Protein AF-A0AA42UC76-F1 (afdb_monomer_lite)

Foldseek 3Di:
DVVLVVLVVQLVCCLVVVPPVPHNVVSVVVSVVSCPVVVVDDPVCVVVVCVVCVVVVVVVVVVVVVVVVCVVVCVVVVVLVVLVVQCVPPVVSSVVSD

InterPro domains:
  IPR000802 Arsenical pump membrane protein, ArsB [PF02040] (3-98)

Structure (mmCIF, N/CA/C/O backbone):
data_AF-A0AA42UC76-F1
#
_entry.id   AF-A0AA42UC76-F1
#
loop_
_atom_site.group_PDB
_atom_site.id
_atom_site.type_symbol
_atom_site.label_atom_id
_atom_site.label_alt_id
_atom_site.label_comp_id
_atom_site.label_asym_id
_atom_site.label_entity_id
_atom_site.label_seq_id
_atom_site.pdbx_PDB_ins_code
_atom_site.Cartn_x
_atom_site.Cartn_y
_atom_site.Cartn_z
_atom_site.occupancy
_atom_site.B_iso_or_equiv
_atom_site.auth_seq_id
_atom_site.auth_comp_id
_atom_site.auth_asym_id
_atom_site.auth_atom_id
_atom_site.pdbx_PDB_model_num
ATOM 1 N N . MET A 1 1 ? 7.522 6.746 -24.846 1.00 81.12 1 MET A N 1
ATOM 2 C CA . MET A 1 1 ? 6.363 7.345 -24.139 1.00 81.12 1 MET A CA 1
ATOM 3 C C . MET A 1 1 ? 5.070 6.565 -24.370 1.00 81.12 1 MET A C 1
ATOM 5 O O . MET A 1 1 ? 4.492 6.125 -23.388 1.00 81.12 1 MET A O 1
ATOM 9 N N . PHE A 1 2 ? 4.645 6.307 -25.616 1.00 92.38 2 PHE A N 1
ATOM 10 C CA . PHE A 1 2 ? 3.422 5.525 -25.891 1.00 92.38 2 PHE A CA 1
ATOM 11 C C . PHE A 1 2 ? 3.413 4.124 -25.257 1.00 92.38 2 PHE A C 1
ATOM 13 O O . PHE A 1 2 ? 2.427 3.750 -24.633 1.00 92.38 2 PHE A O 1
ATOM 20 N N . LEU A 1 3 ? 4.528 3.386 -25.339 1.00 93.69 3 LEU A N 1
ATOM 21 C CA . LEU A 1 3 ? 4.649 2.058 -24.724 1.00 93.69 3 LEU A CA 1
ATOM 22 C C . LEU A 1 3 ? 4.490 2.101 -23.195 1.00 93.69 3 LEU A C 1
ATOM 24 O O . LEU A 1 3 ? 3.768 1.292 -22.627 1.00 93.69 3 LEU A O 1
ATOM 28 N N . ALA A 1 4 ? 5.106 3.091 -22.542 1.00 93.19 4 ALA A N 1
ATOM 29 C CA . ALA A 1 4 ? 4.977 3.300 -21.101 1.00 93.19 4 ALA A CA 1
ATOM 30 C C . ALA A 1 4 ? 3.524 3.589 -20.698 1.00 93.19 4 ALA A C 1
ATOM 32 O O . ALA A 1 4 ? 3.009 2.984 -19.762 1.00 93.19 4 ALA A O 1
ATOM 33 N N . GLY A 1 5 ? 2.843 4.459 -21.453 1.00 95.50 5 GLY A N 1
ATOM 34 C CA . GLY A 1 5 ? 1.423 4.748 -21.249 1.00 95.50 5 GLY A CA 1
ATOM 35 C C . GLY A 1 5 ? 0.535 3.516 -21.444 1.00 95.50 5 GLY A C 1
ATOM 36 O O . GLY A 1 5 ? -0.381 3.294 -20.658 1.00 95.50 5 GLY A O 1
ATOM 37 N N . ALA A 1 6 ? 0.835 2.677 -22.439 1.00 96.31 6 ALA A N 1
ATOM 38 C CA . ALA A 1 6 ? 0.105 1.436 -22.679 1.00 96.31 6 ALA A CA 1
ATOM 39 C C . ALA A 1 6 ? 0.279 0.430 -21.530 1.00 96.31 6 ALA A C 1
ATOM 41 O O . ALA A 1 6 ? -0.713 -0.109 -21.044 1.00 96.31 6 ALA A O 1
ATOM 42 N N . ILE A 1 7 ? 1.513 0.222 -21.051 1.00 95.88 7 ILE A N 1
ATOM 43 C CA . ILE A 1 7 ? 1.793 -0.660 -19.905 1.00 95.88 7 ILE A CA 1
ATOM 44 C C . ILE A 1 7 ? 1.109 -0.130 -18.642 1.00 95.88 7 ILE A C 1
ATOM 46 O O . ILE A 1 7 ? 0.513 -0.905 -17.895 1.00 95.88 7 ILE A O 1
ATOM 50 N N . PHE A 1 8 ? 1.140 1.185 -18.421 1.00 95.12 8 PHE A N 1
ATOM 51 C CA . PHE A 1 8 ? 0.465 1.817 -17.292 1.00 95.12 8 PHE A CA 1
ATOM 52 C C . PHE A 1 8 ? -1.050 1.583 -17.325 1.00 95.12 8 PHE A C 1
ATOM 54 O O . PHE A 1 8 ? -1.607 1.070 -16.356 1.00 95.12 8 PHE A O 1
ATOM 61 N N . LEU A 1 9 ? -1.712 1.890 -18.446 1.00 96.81 9 LEU A N 1
ATOM 62 C CA . LEU A 1 9 ? -3.155 1.683 -18.599 1.00 96.81 9 LEU A CA 1
ATOM 63 C C . LEU A 1 9 ? -3.533 0.211 -18.458 1.00 96.81 9 LEU A C 1
ATOM 65 O O . LEU A 1 9 ? -4.490 -0.109 -17.760 1.00 96.81 9 LEU A O 1
ATOM 69 N N . PHE A 1 10 ? -2.761 -0.688 -19.067 1.00 95.56 10 PHE A N 1
ATOM 70 C CA . PHE A 1 10 ? -2.965 -2.125 -18.934 1.00 95.56 10 PHE A CA 1
ATOM 71 C C . PHE A 1 10 ? -2.891 -2.577 -17.469 1.00 95.56 10 PHE A C 1
ATOM 73 O O . PHE A 1 10 ? -3.791 -3.259 -16.980 1.00 95.56 10 PHE A O 1
ATOM 80 N N . THR A 1 11 ? -1.855 -2.142 -16.749 1.00 95.12 11 THR A N 1
ATOM 81 C CA . THR A 1 11 ? -1.663 -2.478 -15.331 1.00 95.12 11 THR A CA 1
ATOM 82 C C . THR A 1 11 ? -2.802 -1.922 -14.477 1.00 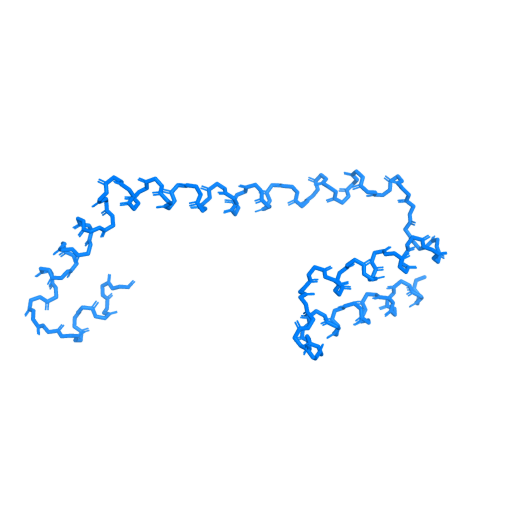95.12 11 THR A C 1
ATOM 84 O O . THR A 1 11 ? -3.353 -2.637 -13.643 1.00 95.12 11 THR A O 1
ATOM 87 N N . LEU A 1 12 ? -3.210 -0.673 -14.717 1.00 95.56 12 LEU A N 1
ATOM 88 C CA . LEU A 1 12 ? -4.296 -0.018 -13.991 1.00 95.56 12 LEU A CA 1
ATOM 89 C C . LEU A 1 12 ? -5.643 -0.712 -14.236 1.00 95.56 12 LEU A C 1
ATOM 91 O O . LEU A 1 12 ? -6.387 -0.951 -13.286 1.00 95.56 12 LEU A O 1
ATOM 95 N N . VAL A 1 13 ? -5.933 -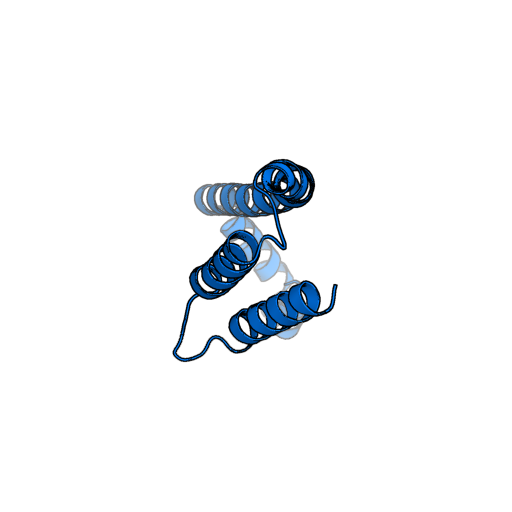1.111 -15.478 1.00 95.12 13 VAL A N 1
ATOM 96 C CA . VAL A 1 13 ? -7.137 -1.887 -15.810 1.00 95.12 13 VAL A CA 1
ATOM 97 C C . VAL A 1 13 ? -7.141 -3.222 -15.070 1.00 95.12 13 VAL A C 1
ATOM 99 O O . VAL A 1 13 ? -8.158 -3.573 -14.481 1.00 95.12 13 VAL A O 1
ATOM 102 N N . LEU A 1 14 ? -6.020 -3.948 -15.031 1.00 93.81 14 LEU A N 1
ATOM 103 C CA . LEU A 1 14 ? -5.937 -5.210 -14.287 1.00 93.81 14 LEU A CA 1
ATOM 104 C C . LEU A 1 14 ? -6.119 -5.023 -12.775 1.00 93.81 14 LEU A C 1
ATOM 106 O O . LEU A 1 14 ? -6.750 -5.860 -12.129 1.00 93.81 14 LEU A O 1
ATOM 110 N N . VAL A 1 15 ? -5.577 -3.943 -12.208 1.00 94.19 15 VAL A N 1
ATOM 111 C CA . VAL A 1 15 ? -5.690 -3.633 -10.775 1.00 94.19 15 VAL A CA 1
ATOM 112 C C . VAL A 1 15 ? -7.122 -3.263 -10.382 1.00 94.19 15 VAL A C 1
ATOM 114 O O . VAL A 1 15 ? -7.578 -3.687 -9.321 1.00 94.19 15 VAL A O 1
ATOM 117 N N . ILE A 1 16 ? -7.835 -2.504 -11.220 1.00 93.50 16 ILE A N 1
ATOM 118 C CA . ILE A 1 16 ? -9.222 -2.094 -10.948 1.00 93.50 16 ILE A CA 1
ATOM 119 C C . ILE A 1 16 ? -10.204 -3.226 -11.253 1.00 93.50 16 ILE A C 1
ATOM 121 O O . ILE A 1 16 ? -11.119 -3.472 -10.473 1.00 93.50 16 ILE A O 1
ATOM 125 N N . TRP A 1 17 ? -10.032 -3.920 -12.380 1.00 93.62 17 TRP A N 1
ATOM 126 C CA . TRP A 1 17 ? -10.978 -4.945 -12.819 1.00 93.62 17 TRP A CA 1
ATOM 127 C C . TRP A 1 17 ? -10.813 -6.274 -12.067 1.00 93.62 17 TRP A C 1
ATOM 129 O O . TRP A 1 17 ? -11.773 -7.033 -11.977 1.00 93.62 17 TRP A O 1
ATOM 139 N N . GLN A 1 18 ? -9.627 -6.563 -11.516 1.00 90.38 18 GLN A N 1
ATOM 140 C CA . GLN A 1 18 ? -9.322 -7.791 -10.758 1.00 90.38 18 GLN A CA 1
ATOM 141 C C . GLN A 1 18 ? -9.927 -9.062 -11.388 1.00 90.38 18 GLN A C 1
ATOM 143 O O . GLN A 1 18 ? -10.699 -9.791 -10.750 1.00 90.38 18 GLN A O 1
ATOM 148 N N . PRO A 1 19 ? -9.621 -9.346 -12.669 1.00 88.00 19 PRO A N 1
ATOM 149 C CA . PRO A 1 19 ? -10.259 -10.439 -13.385 1.00 88.00 19 PRO A CA 1
ATOM 150 C C . PRO A 1 19 ? -9.993 -11.770 -12.673 1.00 88.00 19 PRO A C 1
ATOM 152 O O . PRO A 1 19 ? -8.853 -12.096 -12.353 1.00 88.00 19 PRO A O 1
ATOM 155 N N . LYS A 1 20 ? -11.055 -12.552 -12.438 1.00 81.69 20 LYS A N 1
ATOM 156 C CA . LYS A 1 20 ? -11.001 -13.858 -11.749 1.00 81.69 20 LYS A CA 1
ATOM 157 C C . LYS A 1 20 ? -10.443 -13.800 -10.315 1.00 81.69 20 LYS A C 1
ATOM 159 O O . LYS A 1 20 ? -9.868 -14.779 -9.849 1.00 81.69 20 LYS A O 1
ATOM 164 N N . GLY A 1 21 ? -10.615 -12.672 -9.620 1.00 82.25 21 GLY A N 1
ATOM 165 C CA . GLY A 1 21 ? -10.139 -12.507 -8.243 1.00 82.25 21 GLY A CA 1
ATOM 166 C C . GLY A 1 21 ? -8.616 -12.418 -8.141 1.00 82.25 21 GLY A C 1
ATOM 167 O O . GLY A 1 21 ? -8.044 -12.749 -7.104 1.00 82.25 21 GLY A O 1
ATOM 168 N N . LEU A 1 22 ? -7.948 -12.011 -9.225 1.00 85.44 22 LEU A N 1
ATOM 169 C CA . LEU A 1 22 ? -6.510 -11.794 -9.216 1.00 85.44 22 LEU A CA 1
ATOM 170 C C . LEU A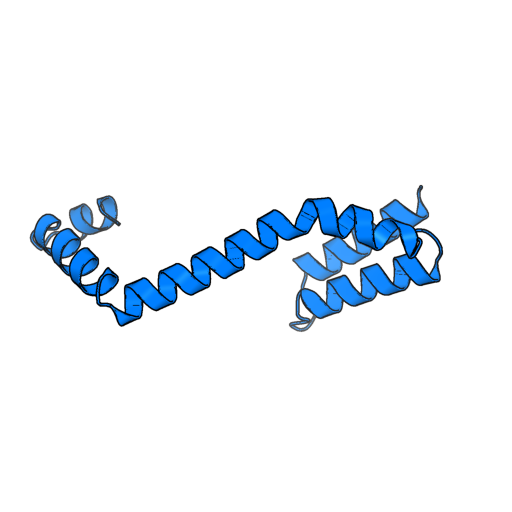 1 22 ? -6.172 -10.716 -8.181 1.00 85.44 22 LEU A C 1
ATOM 172 O O . LEU A 1 22 ? -6.729 -9.618 -8.217 1.00 85.44 22 LEU A O 1
ATOM 176 N N . SER A 1 23 ? -5.270 -11.032 -7.249 1.00 90.44 23 SER A N 1
ATOM 177 C CA . SER A 1 23 ? -4.884 -10.061 -6.230 1.00 90.44 23 SER A CA 1
ATOM 178 C C . SER A 1 23 ? -4.192 -8.859 -6.873 1.00 90.44 23 SER A C 1
ATOM 180 O O . SER A 1 23 ? -3.483 -8.982 -7.876 1.00 90.44 23 SER A O 1
ATOM 182 N N . ILE A 1 24 ? -4.365 -7.689 -6.255 1.00 91.69 24 ILE A N 1
ATOM 183 C CA . ILE A 1 24 ? -3.753 -6.428 -6.700 1.00 91.69 24 ILE A CA 1
ATOM 184 C C . ILE A 1 24 ? -2.236 -6.591 -6.888 1.00 91.69 24 ILE A C 1
ATOM 186 O O . ILE A 1 24 ? -1.672 -6.068 -7.848 1.00 91.69 24 ILE A O 1
ATOM 190 N N . GLY A 1 25 ? -1.597 -7.373 -6.008 1.00 90.88 25 GLY A N 1
ATOM 191 C CA . GLY A 1 25 ? -0.173 -7.685 -6.077 1.00 90.88 25 GLY A CA 1
ATOM 192 C C . GLY A 1 25 ? 0.225 -8.360 -7.388 1.00 90.88 25 GLY A C 1
ATOM 193 O O . GLY A 1 25 ? 1.116 -7.862 -8.064 1.00 90.88 25 GLY A O 1
ATOM 194 N N . TRP A 1 26 ? -0.468 -9.427 -7.802 1.00 92.88 26 TRP A N 1
ATOM 195 C CA . TRP A 1 26 ? -0.151 -10.141 -9.047 1.00 92.88 26 TRP A CA 1
ATOM 196 C C . TRP A 1 26 ? -0.303 -9.254 -10.285 1.00 92.88 26 TRP A C 1
ATOM 198 O O . TRP A 1 26 ? 0.586 -9.237 -11.138 1.00 92.88 26 TRP A O 1
ATOM 208 N N . SER A 1 27 ? -1.386 -8.475 -10.360 1.00 92.75 27 SER A N 1
ATOM 209 C CA . SER A 1 27 ? -1.601 -7.507 -11.443 1.00 92.75 27 SER A CA 1
ATOM 210 C C . SER A 1 27 ? -0.468 -6.476 -11.518 1.00 92.75 27 SER A C 1
ATOM 212 O O . SER A 1 27 ? 0.071 -6.222 -12.597 1.00 92.75 27 SER A O 1
ATOM 214 N N . ALA A 1 28 ? -0.060 -5.918 -10.372 1.00 93.00 28 ALA A N 1
ATOM 215 C CA . ALA A 1 28 ? 1.032 -4.950 -10.294 1.00 93.00 28 ALA A CA 1
ATOM 216 C C . ALA A 1 28 ? 2.395 -5.572 -10.650 1.00 93.00 28 ALA A C 1
ATOM 218 O O . ALA A 1 28 ? 3.181 -4.952 -11.368 1.00 93.00 28 ALA A O 1
ATOM 219 N N . THR A 1 29 ? 2.667 -6.806 -10.211 1.00 94.38 29 THR A N 1
ATOM 220 C CA . THR A 1 29 ? 3.904 -7.527 -10.543 1.00 94.38 29 THR A CA 1
ATOM 221 C C . THR A 1 29 ? 4.015 -7.781 -12.043 1.00 94.38 29 THR A C 1
ATOM 223 O O . THR A 1 29 ? 5.083 -7.559 -12.608 1.00 94.38 29 THR A O 1
ATOM 226 N N . ILE A 1 30 ? 2.927 -8.176 -12.713 1.00 94.44 30 ILE A N 1
ATOM 227 C CA . ILE A 1 30 ? 2.915 -8.350 -14.175 1.00 94.44 30 ILE A CA 1
ATOM 228 C C . ILE A 1 30 ? 3.268 -7.030 -14.871 1.00 94.44 30 ILE A C 1
ATOM 230 O O . ILE A 1 30 ? 4.135 -7.014 -15.743 1.00 94.44 30 ILE A O 1
ATOM 234 N N . GLY A 1 31 ? 2.655 -5.918 -14.457 1.00 94.56 31 GLY A N 1
ATOM 235 C CA . GLY A 1 31 ? 2.968 -4.588 -14.985 1.00 94.56 31 GLY A CA 1
ATOM 236 C C . GLY A 1 31 ? 4.437 -4.194 -14.802 1.00 94.56 31 GLY A C 1
ATOM 237 O O . GLY A 1 31 ? 5.083 -3.750 -15.752 1.00 94.56 31 GLY A O 1
ATOM 238 N N . ALA A 1 32 ? 4.988 -4.418 -13.607 1.00 93.88 32 ALA A N 1
ATOM 239 C CA . ALA A 1 32 ? 6.388 -4.132 -13.293 1.00 93.88 32 ALA A CA 1
ATOM 240 C C . ALA A 1 32 ? 7.359 -4.985 -14.126 1.00 93.88 32 ALA A C 1
ATOM 242 O O . ALA A 1 32 ? 8.325 -4.459 -14.681 1.00 93.88 32 ALA A O 1
ATOM 243 N N . VAL A 1 33 ? 7.082 -6.285 -14.270 1.00 95.44 33 VAL A N 1
ATOM 244 C CA . VAL A 1 33 ? 7.888 -7.196 -15.096 1.00 95.44 33 VAL A CA 1
ATOM 245 C C . VAL A 1 33 ? 7.839 -6.781 -16.564 1.00 95.44 33 VAL A C 1
ATOM 247 O O . VAL A 1 33 ? 8.884 -6.719 -17.206 1.00 95.44 33 VAL A O 1
ATOM 250 N N . LEU A 1 34 ? 6.662 -6.437 -17.094 1.00 95.81 34 LEU A N 1
ATOM 251 C CA . LEU A 1 34 ? 6.523 -5.945 -18.466 1.00 95.81 34 LEU A CA 1
ATOM 252 C C . LEU A 1 34 ? 7.289 -4.634 -18.682 1.00 95.81 34 LEU A C 1
ATOM 254 O O . LEU A 1 34 ? 7.936 -4.468 -19.716 1.00 95.81 34 LEU A O 1
ATOM 258 N N . ALA A 1 35 ? 7.257 -3.717 -17.715 1.00 94.88 35 ALA A N 1
ATOM 259 C CA . ALA A 1 35 ? 7.984 -2.452 -17.791 1.00 94.88 35 ALA A CA 1
ATOM 260 C C . ALA A 1 35 ? 9.512 -2.643 -17.777 1.00 94.88 35 ALA A C 1
ATOM 262 O O . ALA A 1 35 ? 10.213 -1.986 -18.547 1.00 94.88 35 ALA A O 1
ATOM 263 N N . LEU A 1 36 ? 10.020 -3.575 -16.962 1.00 94.00 36 LEU A N 1
ATOM 264 C CA . LEU A 1 36 ? 11.441 -3.937 -16.934 1.00 94.00 36 LEU A CA 1
ATOM 265 C C . LEU A 1 36 ? 11.869 -4.667 -18.215 1.00 94.00 36 LEU A C 1
ATOM 267 O O . LEU A 1 36 ? 12.875 -4.313 -18.822 1.00 94.00 36 LEU A O 1
ATOM 271 N N . ALA A 1 37 ? 11.090 -5.657 -18.661 1.00 95.06 37 ALA A N 1
ATOM 272 C CA . ALA A 1 37 ? 11.405 -6.461 -19.843 1.00 95.06 37 ALA A CA 1
ATOM 273 C C . ALA A 1 37 ? 11.380 -5.641 -21.143 1.00 95.06 37 ALA A C 1
ATOM 275 O O . ALA A 1 37 ? 12.155 -5.901 -22.058 1.00 95.06 37 ALA A O 1
ATOM 276 N N . SER A 1 38 ? 10.507 -4.635 -21.220 1.00 94.31 38 SER A N 1
ATOM 277 C CA . SER A 1 38 ? 10.443 -3.705 -22.354 1.00 94.31 38 SER A CA 1
ATOM 278 C C . SER A 1 38 ? 11.492 -2.587 -22.302 1.00 94.31 38 SER A C 1
ATOM 280 O O . SER A 1 38 ? 11.567 -1.789 -23.236 1.00 94.31 38 SER A O 1
ATOM 282 N N . GLY A 1 39 ? 12.286 -2.502 -21.227 1.00 92.31 39 GLY A N 1
ATOM 283 C CA . GLY A 1 39 ? 13.278 -1.444 -21.023 1.00 92.31 39 GLY A CA 1
ATOM 284 C C . GLY A 1 39 ? 12.673 -0.057 -20.797 1.00 92.31 39 GLY A C 1
ATOM 285 O O . GLY A 1 39 ? 13.385 0.936 -20.895 1.00 92.31 39 GLY A O 1
ATOM 286 N N . VAL A 1 40 ? 11.366 0.027 -20.517 1.00 93.06 40 VAL A N 1
ATOM 287 C CA . VAL A 1 40 ? 10.678 1.285 -20.182 1.00 93.06 40 VAL A CA 1
ATOM 288 C C . VAL A 1 40 ? 11.105 1.793 -18.806 1.00 93.06 40 VAL A C 1
ATOM 290 O O . VAL A 1 40 ? 11.121 3.001 -18.582 1.00 93.06 40 VAL A O 1
ATOM 293 N N . ILE A 1 41 ? 11.429 0.868 -17.903 1.00 92.31 41 ILE A N 1
ATOM 294 C CA . ILE A 1 41 ? 11.966 1.137 -16.571 1.00 92.31 41 ILE A CA 1
ATOM 295 C C . ILE A 1 41 ? 13.292 0.388 -16.444 1.00 92.31 41 ILE A C 1
ATOM 297 O O . ILE A 1 41 ? 13.410 -0.767 -16.863 1.00 92.31 41 ILE A O 1
ATOM 301 N N . HIS A 1 42 ? 14.285 1.031 -15.843 1.00 93.88 42 HIS A N 1
ATOM 302 C CA . HIS A 1 42 ? 15.574 0.443 -15.511 1.00 93.88 42 HIS A CA 1
ATOM 303 C C . HIS A 1 42 ? 15.666 0.130 -14.015 1.00 93.88 42 HIS A C 1
ATOM 305 O O . HIS A 1 42 ? 14.975 0.713 -13.183 1.00 93.88 42 HIS A O 1
ATOM 311 N N . LEU A 1 43 ? 16.581 -0.766 -13.640 1.00 92.19 43 LEU A N 1
ATOM 312 C CA . LEU A 1 43 ? 16.814 -1.104 -12.229 1.00 92.19 43 LEU A CA 1
ATOM 313 C C . LEU A 1 43 ? 17.192 0.126 -11.383 1.00 92.19 43 LEU A C 1
ATOM 315 O O . LEU A 1 43 ? 16.850 0.187 -10.206 1.00 92.19 43 LEU A O 1
ATOM 319 N N . ASN A 1 44 ? 17.829 1.127 -11.997 1.00 93.50 44 ASN A N 1
ATOM 320 C CA . ASN A 1 44 ? 18.182 2.390 -11.345 1.00 93.50 44 ASN A CA 1
ATOM 321 C C . ASN A 1 44 ? 16.968 3.268 -10.998 1.00 93.50 44 ASN A C 1
ATOM 323 O O . ASN A 1 44 ? 17.089 4.146 -10.146 1.00 93.50 44 ASN A O 1
ATOM 327 N N . ASP A 1 45 ? 15.805 3.026 -11.605 1.00 91.12 45 ASP A N 1
ATOM 328 C CA . ASP A 1 45 ? 14.573 3.751 -11.286 1.00 91.12 45 ASP A CA 1
ATOM 329 C C . ASP A 1 45 ? 13.899 3.193 -10.021 1.00 91.12 45 ASP A C 1
ATOM 331 O O . ASP A 1 45 ? 13.150 3.901 -9.348 1.00 91.12 45 ASP A O 1
ATOM 335 N N . ILE A 1 46 ? 14.188 1.938 -9.644 1.00 90.81 46 ILE A N 1
ATOM 336 C CA . ILE A 1 46 ? 13.570 1.273 -8.484 1.00 90.81 46 ILE A CA 1
ATOM 337 C C . ILE A 1 46 ? 13.854 2.033 -7.177 1.00 90.81 46 ILE A C 1
ATOM 339 O O . ILE A 1 46 ? 12.897 2.308 -6.449 1.00 90.81 46 ILE A O 1
ATOM 343 N N . PRO A 1 47 ? 15.102 2.446 -6.862 1.00 94.38 47 PRO A N 1
ATOM 344 C CA . PRO A 1 47 ? 15.368 3.266 -5.682 1.00 94.38 47 PRO A CA 1
ATOM 345 C C . PRO A 1 47 ? 14.627 4.607 -5.694 1.00 94.38 47 PRO A C 1
ATOM 347 O O . PRO A 1 47 ? 14.217 5.086 -4.639 1.00 94.38 47 PRO A O 1
ATOM 350 N N . VAL A 1 48 ? 14.428 5.222 -6.864 1.00 93.62 48 VAL A N 1
ATOM 351 C CA . VAL A 1 48 ? 13.696 6.494 -6.982 1.00 93.62 48 VAL A CA 1
ATOM 352 C C . VAL A 1 48 ? 12.227 6.292 -6.613 1.00 93.62 48 VAL A C 1
ATOM 354 O O . VAL A 1 48 ? 11.694 7.029 -5.784 1.00 93.62 48 VAL A O 1
ATOM 357 N N . VAL A 1 49 ? 11.593 5.249 -7.158 1.00 91.06 49 VAL A N 1
ATOM 358 C CA . VAL A 1 49 ? 10.207 4.883 -6.826 1.00 91.06 49 VAL A CA 1
ATOM 359 C C . VAL A 1 49 ? 10.080 4.491 -5.351 1.00 91.06 49 VAL A C 1
ATOM 361 O O . VAL A 1 49 ? 9.141 4.909 -4.677 1.00 91.06 49 VAL A O 1
ATOM 364 N N . TRP A 1 50 ? 11.044 3.745 -4.809 1.00 93.00 50 TRP A N 1
ATOM 365 C CA . TRP A 1 50 ? 11.052 3.390 -3.391 1.00 93.00 50 TRP A CA 1
ATOM 366 C C . TRP A 1 50 ? 11.053 4.635 -2.500 1.00 93.00 50 TRP A C 1
ATOM 368 O O . TRP A 1 50 ? 10.206 4.742 -1.617 1.00 93.00 50 TRP A O 1
ATOM 378 N N . ASN A 1 51 ? 11.923 5.611 -2.783 1.00 94.38 51 ASN A N 1
ATOM 379 C CA . ASN A 1 51 ? 12.053 6.847 -2.005 1.00 94.38 51 ASN A CA 1
ATOM 380 C C . ASN A 1 51 ? 10.774 7.697 -1.952 1.00 94.38 51 ASN A C 1
ATOM 382 O O . ASN A 1 51 ? 10.572 8.412 -0.970 1.00 94.38 51 ASN A O 1
ATOM 386 N N . ILE A 1 52 ? 9.898 7.605 -2.956 1.00 92.75 52 ILE A N 1
ATOM 387 C CA . ILE A 1 52 ? 8.636 8.360 -2.971 1.00 92.75 52 ILE A CA 1
ATOM 388 C C . ILE A 1 52 ? 7.450 7.576 -2.383 1.00 92.75 52 ILE A C 1
ATOM 390 O O . ILE A 1 52 ? 6.496 8.200 -1.924 1.00 92.75 52 ILE A O 1
ATOM 394 N N . VAL A 1 53 ? 7.492 6.235 -2.349 1.00 93.12 53 VAL A N 1
ATOM 395 C CA . VAL A 1 53 ? 6.359 5.394 -1.893 1.00 93.12 53 VAL A CA 1
ATOM 396 C C . VAL A 1 53 ? 6.531 4.845 -0.468 1.00 93.12 53 VAL A C 1
ATOM 398 O O . VAL A 1 53 ? 5.534 4.576 0.213 1.00 93.12 53 VAL A O 1
ATOM 401 N N . TRP A 1 54 ? 7.766 4.685 0.024 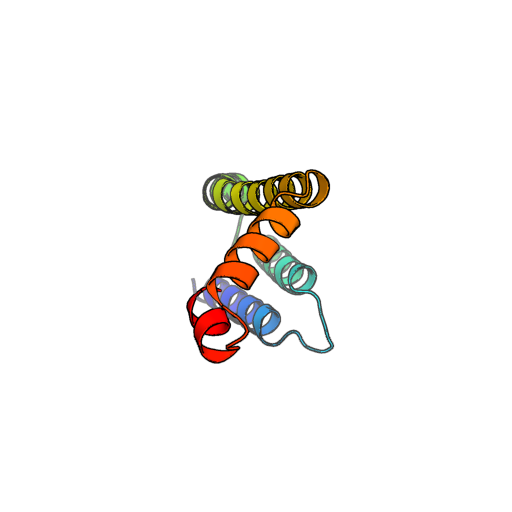1.00 95.19 54 TRP A N 1
ATOM 402 C CA . TRP A 1 54 ? 8.024 3.995 1.298 1.00 95.19 54 TRP A CA 1
ATOM 403 C C . TRP A 1 54 ? 7.342 4.658 2.502 1.00 95.19 54 TRP A C 1
ATOM 405 O O . TRP A 1 54 ? 6.805 3.947 3.348 1.00 95.19 54 TRP A O 1
ATOM 415 N N . ASN A 1 55 ? 7.276 5.995 2.542 1.00 95.31 55 ASN A N 1
ATOM 416 C CA . ASN A 1 55 ? 6.603 6.739 3.611 1.00 95.31 55 ASN A CA 1
ATOM 417 C C . ASN A 1 55 ? 5.133 6.323 3.752 1.00 95.31 55 ASN A C 1
ATOM 419 O O . ASN A 1 55 ? 4.704 5.939 4.834 1.00 95.31 55 ASN A O 1
ATOM 423 N N . ALA A 1 56 ? 4.375 6.327 2.649 1.00 94.62 56 ALA A N 1
ATOM 424 C CA . ALA A 1 56 ? 2.957 5.966 2.664 1.00 94.62 56 ALA A CA 1
ATOM 425 C C . ALA A 1 56 ? 2.741 4.508 3.099 1.00 94.62 56 ALA A C 1
ATOM 427 O O . ALA A 1 56 ? 1.841 4.210 3.885 1.00 94.62 56 ALA A O 1
ATOM 428 N N . THR A 1 57 ? 3.606 3.605 2.629 1.00 94.38 57 THR A N 1
ATOM 429 C CA . THR A 1 57 ? 3.548 2.181 2.990 1.00 94.38 57 THR A CA 1
ATOM 430 C C . THR A 1 57 ? 3.829 1.980 4.480 1.00 94.38 57 THR A C 1
ATOM 432 O O . THR A 1 57 ? 3.083 1.280 5.165 1.00 94.38 57 THR A O 1
ATOM 435 N N . ALA A 1 58 ? 4.866 2.635 5.007 1.00 96.19 58 ALA A N 1
ATOM 436 C CA . ALA A 1 58 ? 5.230 2.568 6.417 1.00 96.19 58 ALA A CA 1
ATOM 437 C C . ALA A 1 58 ? 4.146 3.173 7.315 1.00 96.19 58 ALA A C 1
ATOM 439 O O . ALA A 1 58 ? 3.824 2.589 8.344 1.00 96.19 58 ALA A O 1
ATOM 440 N N . THR A 1 59 ? 3.533 4.292 6.917 1.00 96.81 59 THR A N 1
ATOM 441 C CA . THR A 1 59 ? 2.397 4.873 7.642 1.00 96.81 59 THR A CA 1
ATOM 442 C C . THR A 1 59 ? 1.227 3.898 7.718 1.00 96.81 59 THR A C 1
ATOM 444 O O . THR A 1 59 ? 0.660 3.728 8.792 1.00 96.81 59 THR A O 1
ATOM 447 N N . PHE A 1 60 ? 0.885 3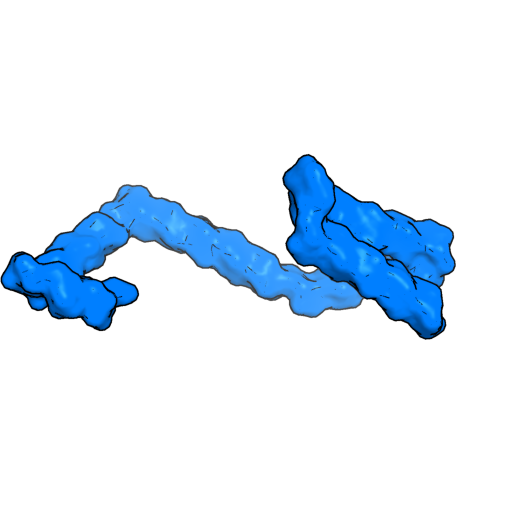.216 6.623 1.00 96.81 60 PHE A N 1
ATOM 448 C CA . PHE A 1 60 ? -0.195 2.228 6.632 1.00 96.81 60 PHE A CA 1
ATOM 449 C C . PHE A 1 60 ? 0.100 1.064 7.590 1.00 96.81 60 PHE A C 1
ATOM 451 O O . PHE A 1 60 ? -0.742 0.714 8.415 1.00 96.81 60 PHE A O 1
ATOM 458 N N . ILE A 1 61 ? 1.323 0.525 7.550 1.00 96.94 61 ILE A N 1
ATOM 459 C CA . ILE A 1 61 ? 1.773 -0.518 8.483 1.00 96.94 61 ILE A CA 1
ATOM 460 C C . ILE A 1 61 ? 1.732 -0.010 9.930 1.00 96.94 61 ILE A C 1
ATOM 462 O O . ILE A 1 61 ? 1.230 -0.705 10.809 1.00 96.94 61 ILE A O 1
ATOM 466 N N . ALA A 1 62 ? 2.215 1.206 10.187 1.00 97.81 62 ALA A N 1
ATOM 467 C CA . ALA A 1 62 ? 2.208 1.802 11.517 1.00 97.81 62 ALA A CA 1
ATOM 468 C C . ALA A 1 62 ? 0.782 1.978 12.055 1.00 97.81 62 ALA A C 1
ATOM 470 O O . ALA A 1 62 ? 0.531 1.652 13.210 1.00 97.81 62 ALA A O 1
ATOM 471 N N . VAL A 1 63 ? -0.164 2.427 11.223 1.00 97.38 63 VAL A N 1
ATOM 472 C CA . VAL A 1 63 ? -1.581 2.537 11.598 1.00 97.38 63 VAL A CA 1
ATOM 473 C C . VAL A 1 63 ? -2.168 1.169 11.944 1.00 97.38 63 VAL A C 1
ATOM 475 O O . VAL A 1 63 ? -2.875 1.065 12.944 1.00 97.38 63 VAL A O 1
ATOM 478 N N . ILE A 1 64 ? -1.848 0.115 11.184 1.00 97.25 64 ILE A N 1
ATOM 479 C CA . ILE A 1 64 ? -2.269 -1.257 11.514 1.00 97.25 64 ILE A CA 1
ATOM 480 C C . ILE A 1 64 ? -1.706 -1.673 12.875 1.00 97.25 64 ILE A C 1
ATOM 482 O O . ILE A 1 64 ? -2.464 -2.112 13.732 1.00 97.25 64 ILE A O 1
ATOM 486 N N . ILE A 1 65 ? -0.402 -1.493 13.097 1.00 98.06 65 ILE A N 1
ATOM 487 C CA . ILE A 1 65 ? 0.254 -1.871 14.357 1.00 98.06 65 ILE A CA 1
ATOM 488 C C . ILE A 1 65 ? -0.353 -1.108 15.537 1.00 98.06 65 ILE A C 1
ATOM 490 O O . ILE A 1 65 ? -0.703 -1.719 16.541 1.00 98.06 65 ILE A O 1
ATOM 494 N N . ILE A 1 66 ? -0.514 0.212 15.418 1.00 97.44 66 ILE A N 1
ATOM 495 C CA . ILE A 1 66 ? -1.129 1.036 16.464 1.00 97.44 66 ILE A CA 1
ATOM 496 C C . ILE A 1 66 ? -2.567 0.581 16.721 1.00 97.44 66 ILE A C 1
ATOM 498 O O . ILE A 1 66 ? -2.958 0.474 17.876 1.00 97.44 66 ILE A O 1
ATOM 502 N N . SER A 1 67 ? -3.338 0.270 15.677 1.00 96.38 67 SER A N 1
ATOM 503 C CA . SER A 1 67 ? -4.705 -0.235 15.842 1.00 96.38 67 SER A CA 1
ATOM 504 C C . SER A 1 67 ? -4.715 -1.559 16.604 1.00 96.38 67 SER A C 1
ATOM 506 O O . SER A 1 67 ? -5.462 -1.688 17.562 1.00 96.38 67 SER A O 1
ATOM 508 N N . LEU A 1 68 ? -3.848 -2.510 16.248 1.00 97.44 68 LEU A N 1
ATOM 509 C CA . LEU A 1 68 ? -3.747 -3.788 16.960 1.00 97.44 68 LEU A CA 1
ATOM 510 C C . LEU A 1 68 ? -3.359 -3.595 18.434 1.00 97.44 68 LEU A C 1
ATOM 512 O O . LEU A 1 68 ? -3.977 -4.188 19.309 1.00 97.44 68 LEU A O 1
ATOM 516 N N . LEU A 1 69 ? -2.399 -2.711 18.725 1.00 97.69 69 LEU A N 1
ATOM 517 C CA . LEU A 1 69 ? -2.012 -2.385 20.103 1.00 97.69 69 LEU A CA 1
ATOM 518 C C . LEU A 1 69 ? -3.157 -1.731 20.894 1.00 97.69 69 LEU A C 1
ATOM 520 O O . LEU A 1 69 ? -3.360 -2.034 22.071 1.00 97.69 69 LEU A O 1
ATOM 524 N N . LEU A 1 70 ? -3.910 -0.823 20.268 1.00 97.12 70 LEU A N 1
ATOM 525 C CA . LEU A 1 70 ? -5.067 -0.183 20.895 1.00 97.12 70 LEU A CA 1
ATOM 526 C C . LEU A 1 70 ? -6.201 -1.183 21.144 1.00 97.12 70 LEU A C 1
ATOM 528 O O . LEU A 1 70 ? -6.841 -1.116 22.192 1.00 97.12 70 LEU A O 1
ATOM 532 N N . ASP A 1 71 ? -6.416 -2.128 20.234 1.00 96.25 71 ASP A N 1
ATOM 533 C CA . ASP A 1 71 ? -7.404 -3.194 20.395 1.00 96.25 71 ASP A CA 1
ATOM 534 C C . ASP A 1 71 ? -7.032 -4.132 21.552 1.00 96.25 71 ASP A C 1
ATOM 536 O O . ASP A 1 71 ? -7.817 -4.310 22.482 1.00 96.25 71 ASP A O 1
ATOM 540 N N . GLU A 1 72 ? -5.789 -4.625 21.580 1.00 95.19 72 GLU A N 1
ATOM 541 C CA . GLU A 1 72 ? -5.291 -5.501 22.651 1.00 95.19 72 GLU A CA 1
ATOM 542 C C . GLU A 1 72 ? -5.261 -4.815 24.026 1.00 95.19 72 GLU A C 1
ATOM 544 O O . GLU A 1 72 ? -5.475 -5.463 25.050 1.00 95.19 72 GLU A O 1
ATOM 549 N N . SER A 1 73 ? -5.036 -3.498 24.074 1.00 95.88 73 SER A N 1
ATOM 550 C CA . SER A 1 73 ? -5.113 -2.724 25.323 1.00 95.88 73 SER A CA 1
ATOM 551 C C . SER A 1 73 ? -6.548 -2.453 25.803 1.00 95.88 73 SER A C 1
ATOM 553 O O . SER A 1 73 ? -6.731 -1.883 26.880 1.00 95.88 73 SER A O 1
ATOM 555 N N . GLY A 1 74 ? -7.567 -2.835 25.023 1.00 94.25 74 GLY A N 1
ATOM 556 C CA . GLY A 1 74 ? -8.979 -2.573 25.312 1.00 94.25 74 GLY A CA 1
ATOM 557 C C . GLY A 1 74 ? -9.395 -1.114 25.090 1.00 94.25 74 GLY A C 1
ATOM 558 O O . GLY A 1 74 ? -10.490 -0.712 25.490 1.00 94.25 74 GLY A O 1
ATOM 559 N N . PHE A 1 75 ? -8.550 -0.297 24.450 1.00 95.81 75 PHE A N 1
ATOM 560 C CA . PHE A 1 75 ? -8.848 1.113 24.194 1.00 95.81 75 PHE A CA 1
ATOM 561 C C . PHE A 1 75 ? -10.071 1.277 23.287 1.00 95.81 75 PHE A C 1
ATOM 563 O O . PHE A 1 75 ? -10.917 2.136 23.544 1.00 95.81 75 PHE A O 1
ATOM 570 N N . PHE A 1 76 ? -10.207 0.438 22.256 1.00 93.12 76 PHE A N 1
ATOM 571 C CA . PHE A 1 76 ? -11.376 0.486 21.377 1.00 93.12 76 PHE A CA 1
ATOM 572 C C . PHE A 1 76 ? -12.666 0.063 22.083 1.00 93.12 76 PHE A C 1
ATOM 574 O O . PHE A 1 76 ? -13.701 0.691 21.862 1.00 93.12 76 PHE A O 1
ATOM 581 N N . GLU A 1 77 ? -12.615 -0.913 22.993 1.00 93.44 77 GLU A N 1
ATOM 582 C CA . GLU A 1 77 ? -13.769 -1.281 23.822 1.00 93.44 77 GLU A CA 1
ATOM 583 C C . GLU A 1 77 ? -14.171 -0.130 24.755 1.00 93.44 77 GLU A C 1
ATOM 585 O O . GLU A 1 77 ? -15.343 0.258 24.820 1.00 93.44 77 GLU A O 1
ATOM 590 N N . TRP A 1 78 ? -13.192 0.481 25.427 1.00 95.31 78 TRP A N 1
ATOM 591 C CA . TRP A 1 78 ? -13.417 1.664 26.253 1.00 95.31 78 TRP A CA 1
ATOM 592 C C . TRP A 1 78 ? -14.061 2.798 25.444 1.00 95.31 78 TRP A C 1
ATOM 594 O O . TRP A 1 78 ? -15.067 3.364 25.883 1.00 95.31 78 TRP A O 1
ATOM 604 N N . ALA A 1 79 ? -13.540 3.102 24.252 1.00 93.75 79 ALA A N 1
ATOM 605 C CA . ALA A 1 79 ? -14.076 4.142 23.378 1.00 93.75 79 ALA A CA 1
ATOM 606 C C . ALA A 1 79 ? -15.512 3.817 22.930 1.00 93.75 79 ALA A C 1
ATOM 608 O O . ALA A 1 79 ? -16.394 4.675 23.021 1.00 93.75 79 ALA A O 1
ATOM 609 N N . ALA A 1 80 ? -15.779 2.567 22.540 1.00 92.06 80 ALA A N 1
ATOM 610 C CA . ALA A 1 80 ? -17.104 2.106 22.134 1.00 92.06 80 ALA A CA 1
ATOM 611 C C . ALA A 1 80 ? -18.140 2.262 23.258 1.00 92.06 80 ALA A C 1
ATOM 613 O O . ALA A 1 80 ? -19.245 2.750 23.016 1.00 92.06 80 ALA A O 1
ATOM 614 N N . LEU A 1 81 ? -17.783 1.930 24.504 1.00 92.12 81 LEU A N 1
ATOM 615 C CA . LEU A 1 81 ? -18.669 2.114 25.657 1.00 92.12 81 LEU A CA 1
ATOM 616 C C . LEU A 1 81 ? -18.964 3.594 25.939 1.00 92.12 81 LEU A C 1
ATOM 618 O O . LEU A 1 81 ? -20.089 3.929 26.313 1.00 92.12 81 LEU A O 1
ATOM 622 N N . HIS A 1 82 ? -17.994 4.492 25.751 1.00 91.25 82 HIS A N 1
ATOM 623 C CA . HIS A 1 82 ? -18.212 5.934 25.924 1.00 91.25 82 HIS A CA 1
ATOM 624 C C . HIS A 1 82 ? -19.151 6.495 24.855 1.00 91.25 82 HIS A C 1
ATOM 626 O O . HIS A 1 82 ? -20.129 7.168 25.194 1.00 91.25 82 HIS A O 1
ATOM 632 N N . VAL A 1 83 ? -18.923 6.145 23.587 1.00 91.06 83 VAL A N 1
ATOM 633 C CA . VAL A 1 83 ? -19.793 6.538 22.469 1.00 91.06 83 VAL A CA 1
ATOM 634 C C . VAL A 1 83 ? -21.206 5.964 22.647 1.00 91.06 83 VAL A C 1
ATOM 636 O O . VAL A 1 83 ? -22.196 6.679 22.480 1.00 91.06 83 VAL A O 1
ATOM 639 N N . ALA A 1 84 ? -21.325 4.710 23.096 1.00 89.69 84 ALA A N 1
ATOM 640 C CA . ALA A 1 84 ? -22.608 4.075 23.401 1.00 89.69 84 ALA A CA 1
ATOM 641 C C . ALA A 1 84 ? -23.378 4.793 24.520 1.00 89.69 84 ALA A C 1
ATOM 643 O O . ALA A 1 84 ? -24.592 4.994 24.408 1.00 89.69 84 ALA A O 1
ATOM 644 N N . ARG A 1 85 ? -22.682 5.231 25.577 1.00 88.12 85 ARG A N 1
ATOM 645 C CA . ARG A 1 85 ? -23.282 6.024 26.662 1.00 88.12 85 ARG A CA 1
ATOM 646 C C . ARG A 1 85 ? -23.791 7.376 26.160 1.00 88.12 85 ARG A C 1
ATOM 648 O O . ARG A 1 85 ? -24.892 7.770 26.538 1.00 88.12 85 ARG A O 1
ATOM 655 N N . TRP A 1 86 ? -23.058 8.058 25.278 1.00 88.50 86 TRP A N 1
ATOM 656 C CA . TRP A 1 86 ? -23.514 9.319 24.669 1.00 88.50 86 TRP A CA 1
ATOM 657 C C . TRP A 1 86 ? -24.721 9.141 23.744 1.00 88.50 86 TRP A C 1
ATOM 659 O O . TRP A 1 86 ? -25.594 10.007 23.698 1.00 88.50 86 TRP A O 1
ATOM 669 N N . GLY A 1 87 ? -24.827 7.995 23.067 1.00 86.81 87 GLY A N 1
ATOM 670 C CA . GLY A 1 87 ? -25.990 7.649 22.249 1.00 86.81 87 GLY A CA 1
ATOM 671 C C . GLY A 1 87 ? -27.298 7.506 23.040 1.00 86.81 87 GLY A C 1
ATOM 672 O O . GLY A 1 87 ? -28.372 7.589 22.442 1.00 86.81 87 GLY A O 1
ATOM 673 N N . ASN A 1 88 ? -27.238 7.314 24.366 1.00 84.44 88 ASN A N 1
ATOM 674 C CA . ASN A 1 88 ? -28.384 7.253 25.287 1.00 84.44 88 ASN A CA 1
ATOM 675 C C . ASN A 1 88 ? -29.562 6.390 24.770 1.00 84.44 88 ASN A C 1
ATOM 677 O O . ASN A 1 88 ? -30.723 6.805 24.784 1.00 84.44 88 ASN A O 1
ATOM 681 N N . GLY A 1 89 ? -29.257 5.215 24.206 1.00 83.25 89 GLY A N 1
ATOM 682 C CA . GLY A 1 89 ? -30.244 4.281 23.641 1.00 83.25 89 GLY A CA 1
ATOM 683 C C . GLY A 1 89 ? -30.881 4.701 22.306 1.00 83.25 89 GLY A C 1
ATOM 684 O O . GLY A 1 89 ? -31.687 3.957 21.750 1.00 83.25 89 GLY A O 1
ATOM 685 N N . ARG A 1 90 ? -30.530 5.866 21.746 1.00 85.00 90 ARG A N 1
ATOM 686 C CA . ARG A 1 90 ? -31.028 6.349 20.449 1.00 85.00 90 ARG A CA 1
ATOM 687 C C . ARG A 1 90 ? -30.021 6.039 19.346 1.00 85.00 90 ARG A C 1
ATOM 689 O O . ARG A 1 90 ? -29.050 6.769 19.164 1.00 85.00 90 ARG A O 1
ATOM 696 N N . GLY A 1 91 ? -30.315 5.026 18.530 1.00 82.38 91 GLY A N 1
ATOM 697 C CA . GLY A 1 91 ? -29.450 4.624 17.409 1.00 82.38 91 GLY A CA 1
ATOM 698 C C . GLY A 1 91 ? -29.118 5.757 16.425 1.00 82.38 91 GLY A C 1
ATOM 699 O O . GLY A 1 91 ? -28.014 5.807 15.901 1.00 82.38 91 GLY A O 1
ATOM 700 N N . ARG A 1 92 ? -30.028 6.728 16.240 1.00 84.81 92 ARG A N 1
ATOM 701 C CA . ARG A 1 92 ? -29.763 7.924 15.418 1.00 84.81 92 ARG A CA 1
ATOM 702 C C . ARG A 1 92 ? -28.673 8.834 15.987 1.00 84.81 92 ARG A C 1
ATOM 704 O O . ARG A 1 92 ? -27.913 9.381 15.207 1.00 84.81 92 ARG A O 1
ATOM 711 N N . LEU A 1 93 ? -28.611 9.015 17.309 1.00 79.88 93 LEU A N 1
ATOM 712 C CA . LEU A 1 93 ? -27.545 9.808 17.931 1.00 79.88 93 LEU A CA 1
ATOM 713 C C . LEU A 1 93 ? -26.225 9.041 17.900 1.00 79.88 93 LEU A C 1
ATOM 715 O O . LEU A 1 93 ? -25.194 9.628 17.603 1.00 79.88 93 LEU A O 1
ATOM 719 N N . LEU A 1 94 ? -26.276 7.727 18.133 1.00 86.62 94 LEU A N 1
ATOM 720 C CA . LEU A 1 94 ? -25.105 6.859 18.056 1.00 86.62 94 LEU A CA 1
ATOM 721 C C . LEU A 1 94 ? -24.438 6.908 16.672 1.00 86.62 94 LEU A C 1
ATOM 723 O O . LEU A 1 94 ? -23.225 7.033 16.598 1.00 86.62 94 LEU A O 1
ATOM 727 N N . PHE A 1 95 ? -25.226 6.878 15.590 1.00 85.69 95 PHE A N 1
ATOM 728 C CA . PHE A 1 95 ? -24.707 6.950 14.218 1.00 85.69 95 PHE A CA 1
ATOM 729 C C . PHE A 1 95 ? -24.012 8.282 13.902 1.00 85.69 95 PHE A C 1
ATOM 731 O O . PHE A 1 95 ? -23.111 8.312 13.081 1.00 85.69 95 PHE A O 1
ATOM 738 N N . THR A 1 96 ? -24.411 9.382 14.547 1.00 84.81 96 THR A N 1
ATOM 739 C CA . THR A 1 96 ? -23.742 10.684 14.386 1.00 84.81 96 THR A CA 1
ATOM 740 C C . THR A 1 96 ? -22.412 10.758 15.148 1.00 84.81 96 THR A C 1
ATOM 742 O O . THR A 1 9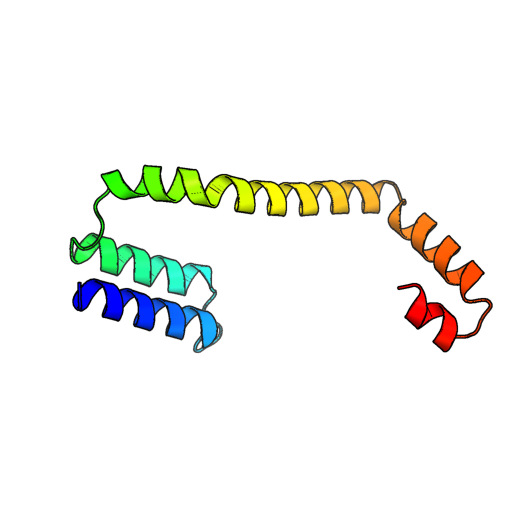6 ? -21.589 11.615 14.842 1.00 84.81 96 THR A O 1
ATOM 745 N N . TYR A 1 97 ? -22.212 9.911 16.163 1.00 77.44 97 TYR A N 1
ATOM 746 C CA . TYR A 1 97 ? -21.000 9.895 16.991 1.00 77.44 97 TYR A CA 1
ATOM 747 C C . TYR A 1 97 ? -19.941 8.873 16.544 1.00 77.44 97 TYR A C 1
ATOM 749 O O . TYR A 1 97 ? -18.833 8.911 17.078 1.00 77.44 97 TYR A O 1
ATOM 757 N N . ILE A 1 98 ? -20.284 7.968 15.621 1.00 74.81 98 ILE A N 1
ATOM 758 C CA . ILE A 1 98 ? -19.362 7.031 14.952 1.00 74.81 98 ILE A CA 1
ATOM 759 C C . ILE A 1 98 ? -18.791 7.714 13.710 1.00 74.81 98 ILE A C 1
ATOM 761 O O . ILE A 1 98 ? -17.565 7.601 13.502 1.00 74.81 98 ILE A O 1
#

Radius of gyration: 21.73 Å; chains: 1; bounding box: 49×24×53 Å

Organism: Enterobacter cloacae (NCBI:txid550)

pLDDT: mean 92.23, std 4.8, range [74.81, 98.06]

Sequence (98 aa):
MFLAGAIFLFTLVLVIWQPKGLSIGWSATIGAVLALASGVIHLNDIPVVWNIVWNATATFIAVIIISLLLDESGFFEWAALHVARWGNGRGRLLFTYI

Secondary structure (DSSP, 8-state):
-HHHHHHHHHHHHHHHH-GGG--HHHHHHHHHHHHHHTTSS-TTHHHHHHHHHHHHHHHHHHHHHHHHHHHHTTHHHHHHHHHHHHHTT-HHHHHHH-